Protein AF-A0A072UTV2-F1 (afdb_monomer_lite)

pLDDT: mean 81.54, std 12.25, range [53.31, 97.31]

InterPro domains:
  IPR027074 Integrator complex subunit 9 [PTHR46094] (1-89)
  IPR036866 Ribonuclease Z/Hydroxyacylglutathione hydrolase-like [G3DSA:3.60.15.10] (2-84)
  IPR036866 Ribonuclease Z/Hydroxyacylglutathione hydrolase-like [SSF56281] (3-46)

Sequence (90 aa):
MGIMGLPYLTRQKGFSAKIYVTEASARIGQLMMEDLVSMHAEFRQFYGPEESNFPPWLRQEELEILPSVLKEILVGKDGVELGGWMPLYR

Organism: Medicago truncatula (NCBI:txid3880)

Secondary structure (DSSP, 8-state):
--GGGHHHHHTSTT--------HHHHHHHHHHHHHHHHHHHHHHHHHS-SS-PPPGGGSHHHHHHS-HHHHHHHH-TTSSS-TT---S--

Foldseek 3Di:
DALQCVLVQCPDPPPDDDDDDDPVSVVVSVVVLVVVVVVVVVCCVPPNDPDPDDDPCLDPVNLVPDDPVVNCCQCNPVNPRRNPDDPRND

Structure (mmCIF, N/CA/C/O backbone):
data_AF-A0A072UTV2-F1
#
_entry.id   AF-A0A072UTV2-F1
#
loop_
_atom_site.group_PDB
_atom_site.id
_atom_site.type_symbol
_atom_site.label_atom_id
_atom_site.label_alt_id
_atom_site.label_comp_id
_atom_site.label_asym_id
_atom_site.label_entity_id
_atom_site.label_seq_id
_atom_site.pdbx_PDB_ins_code
_atom_site.Cartn_x
_atom_site.Cartn_y
_atom_site.Cartn_z
_atom_site.occupancy
_atom_site.B_iso_or_equiv
_atom_site.auth_seq_id
_atom_site.auth_comp_id
_atom_site.auth_asym_id
_atom_site.auth_atom_id
_atom_site.pdbx_PDB_model_num
ATOM 1 N N . MET A 1 1 ? -3.907 -3.890 -8.263 1.00 56.28 1 MET A N 1
ATOM 2 C CA . MET A 1 1 ? -2.996 -3.476 -7.173 1.00 56.28 1 MET A CA 1
ATOM 3 C C . MET A 1 1 ? -1.838 -2.705 -7.787 1.00 56.28 1 MET A C 1
ATOM 5 O O . MET A 1 1 ? -1.167 -3.260 -8.646 1.00 56.28 1 MET A O 1
ATOM 9 N N . GLY A 1 2 ? -1.667 -1.427 -7.436 1.00 80.00 2 GLY A N 1
ATOM 10 C CA . GLY A 1 2 ? -0.527 -0.609 -7.883 1.00 80.00 2 GLY A CA 1
ATOM 11 C C . GLY A 1 2 ? 0.701 -0.776 -6.980 1.00 80.00 2 GLY A C 1
ATOM 12 O O . GLY A 1 2 ? 0.648 -1.520 -6.002 1.00 80.00 2 GLY A O 1
ATOM 13 N N . ILE A 1 3 ? 1.787 -0.049 -7.270 1.00 89.50 3 ILE A N 1
ATOM 14 C CA . ILE A 1 3 ? 3.066 -0.125 -6.532 1.00 89.50 3 ILE A CA 1
ATOM 15 C C . ILE A 1 3 ? 2.926 0.152 -5.024 1.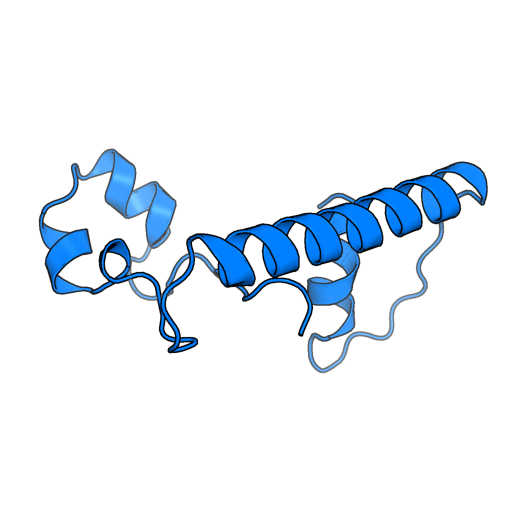00 89.50 3 ILE A C 1
ATOM 17 O O . ILE A 1 3 ? 3.610 -0.473 -4.223 1.00 89.50 3 ILE A O 1
ATOM 21 N N . MET A 1 4 ? 1.952 0.976 -4.624 1.00 89.38 4 MET A N 1
ATOM 22 C CA . MET A 1 4 ? 1.635 1.256 -3.215 1.00 89.38 4 MET A CA 1
ATOM 23 C C . MET A 1 4 ? 1.079 0.035 -2.461 1.00 89.38 4 MET A C 1
ATOM 25 O O . MET A 1 4 ? 1.159 -0.042 -1.240 1.00 89.38 4 MET A O 1
ATOM 29 N N . GLY A 1 5 ? 0.500 -0.940 -3.163 1.00 88.56 5 GLY A N 1
ATOM 30 C CA . GLY A 1 5 ? 0.029 -2.187 -2.556 1.00 88.56 5 GLY A CA 1
ATOM 31 C C . GLY A 1 5 ? 1.141 -3.220 -2.358 1.00 88.56 5 GLY A C 1
ATOM 32 O O . GLY A 1 5 ? 0.935 -4.227 -1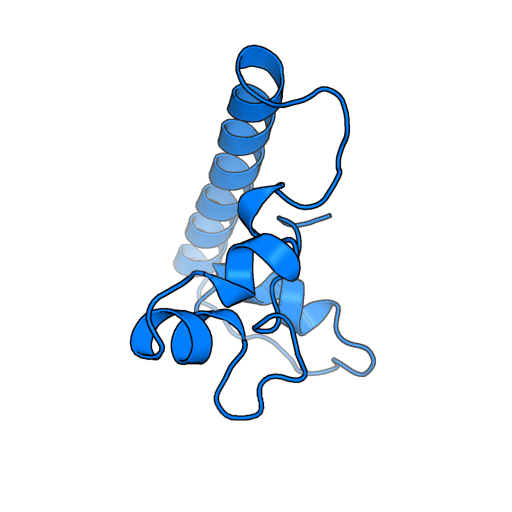.681 1.00 88.56 5 GLY A O 1
ATOM 33 N N . LEU A 1 6 ? 2.312 -2.994 -2.966 1.00 90.50 6 LEU A N 1
ATOM 34 C CA . LEU A 1 6 ? 3.377 -3.984 -3.053 1.00 90.50 6 LEU A CA 1
ATOM 35 C C . LEU A 1 6 ? 3.921 -4.404 -1.680 1.00 90.50 6 LEU A C 1
ATOM 37 O O . LEU A 1 6 ? 4.020 -5.611 -1.470 1.00 90.50 6 LEU A O 1
ATOM 41 N N . PRO A 1 7 ? 4.191 -3.493 -0.720 1.00 90.50 7 PRO A N 1
ATOM 42 C CA . PRO A 1 7 ? 4.670 -3.897 0.602 1.00 90.50 7 PRO A CA 1
ATOM 43 C C . PRO A 1 7 ? 3.697 -4.813 1.355 1.00 90.50 7 PRO A C 1
ATOM 45 O O . PRO A 1 7 ? 4.129 -5.662 2.128 1.00 90.50 7 PRO A O 1
ATOM 48 N N . TYR A 1 8 ? 2.386 -4.685 1.129 1.00 88.12 8 TYR A N 1
ATOM 49 C CA . TYR A 1 8 ? 1.399 -5.566 1.761 1.00 88.12 8 TYR A CA 1
ATOM 50 C C . TYR A 1 8 ? 1.412 -6.962 1.146 1.00 88.12 8 TYR A C 1
ATOM 52 O O . TYR A 1 8 ? 1.341 -7.947 1.874 1.00 88.12 8 TYR A O 1
ATOM 60 N N . LEU A 1 9 ? 1.553 -7.049 -0.179 1.00 87.19 9 LEU A N 1
ATOM 61 C CA . LEU A 1 9 ? 1.645 -8.321 -0.896 1.00 87.19 9 LEU A CA 1
ATOM 62 C C . LEU A 1 9 ? 2.936 -9.072 -0.549 1.00 87.19 9 LEU A C 1
ATOM 64 O O . LEU A 1 9 ? 2.893 -10.269 -0.282 1.00 87.19 9 LEU A O 1
ATOM 68 N N . THR A 1 10 ? 4.077 -8.378 -0.508 1.00 89.75 10 THR A N 1
ATOM 69 C CA . THR A 1 10 ? 5.385 -9.007 -0.258 1.00 89.75 10 THR A CA 1
ATOM 70 C C . THR A 1 10 ? 5.568 -9.480 1.181 1.00 89.75 10 THR A C 1
ATOM 72 O O . THR A 1 10 ? 6.357 -10.390 1.425 1.00 89.75 10 THR A O 1
ATOM 75 N N . ARG A 1 11 ? 4.833 -8.901 2.137 1.00 86.88 11 ARG A N 1
ATOM 76 C CA . ARG A 1 11 ? 4.830 -9.321 3.549 1.00 86.88 11 ARG A CA 1
ATOM 77 C C . ARG A 1 11 ? 3.921 -10.516 3.830 1.00 86.88 11 ARG A C 1
ATOM 79 O O . ARG A 1 11 ? 3.983 -11.070 4.928 1.00 86.88 11 ARG A O 1
ATOM 86 N N . GLN A 1 12 ? 3.076 -10.926 2.881 1.00 86.31 12 GLN A N 1
ATOM 87 C CA . GLN A 1 12 ? 2.252 -12.116 3.071 1.00 86.31 12 GLN A CA 1
ATOM 88 C C . GLN A 1 12 ? 3.129 -13.366 3.178 1.00 86.31 12 GLN A C 1
ATOM 90 O O . GLN A 1 12 ? 4.072 -13.571 2.409 1.00 86.31 12 GLN A O 1
ATOM 95 N N . LYS A 1 13 ? 2.799 -14.233 4.141 1.00 86.69 13 LYS A N 1
ATOM 96 C CA . LYS A 1 13 ? 3.489 -15.514 4.314 1.00 86.69 13 LYS A CA 1
ATOM 97 C C . LYS A 1 13 ? 3.388 -16.328 3.021 1.00 86.69 13 LYS A C 1
ATOM 99 O O . LYS A 1 13 ? 2.293 -16.568 2.526 1.00 86.69 13 LYS A O 1
ATOM 104 N N . GLY A 1 14 ? 4.534 -16.768 2.504 1.00 89.25 14 GLY A N 1
ATOM 105 C CA . GLY A 1 14 ? 4.612 -17.572 1.281 1.00 89.25 14 GLY A CA 1
ATOM 106 C C . GLY A 1 14 ? 4.782 -16.770 -0.012 1.00 89.25 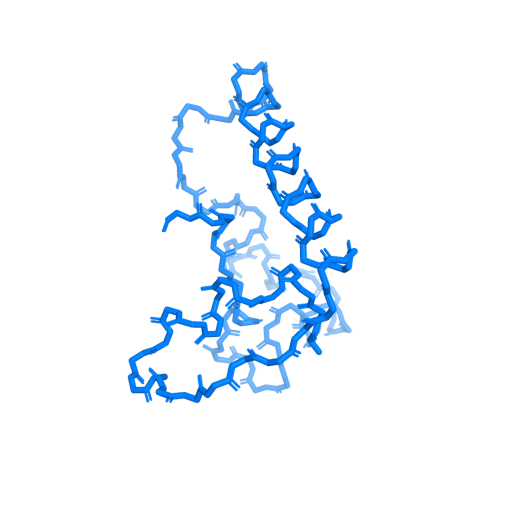14 GLY A C 1
ATOM 107 O O . GLY A 1 14 ? 4.901 -17.376 -1.079 1.00 89.25 14 GLY A O 1
ATOM 108 N N . PHE A 1 15 ? 4.859 -15.435 0.050 1.00 91.62 15 PHE A N 1
ATOM 109 C CA . PHE A 1 15 ? 5.222 -14.648 -1.123 1.00 91.62 15 PHE A CA 1
ATOM 110 C C . PHE A 1 15 ? 6.649 -14.991 -1.584 1.00 91.62 15 PHE A C 1
ATOM 112 O O . PHE A 1 15 ? 7.619 -14.817 -0.851 1.00 91.62 15 PHE A O 1
ATOM 119 N N . SER A 1 16 ? 6.773 -15.494 -2.813 1.00 93.56 16 SER A N 1
ATOM 120 C CA . SER A 1 16 ? 8.047 -15.922 -3.420 1.00 93.56 16 SER A CA 1
ATOM 121 C C . SER A 1 16 ? 8.168 -15.535 -4.900 1.00 93.56 16 SER A C 1
ATOM 123 O O . SER A 1 16 ? 9.102 -15.942 -5.592 1.00 93.56 16 SER A O 1
ATOM 125 N N . ALA A 1 17 ? 7.223 -14.738 -5.404 1.00 92.25 17 ALA A N 1
ATOM 126 C CA . ALA A 1 17 ? 7.176 -14.339 -6.802 1.00 92.25 17 ALA A CA 1
ATOM 127 C C . ALA A 1 17 ? 8.221 -13.259 -7.128 1.00 92.25 17 ALA A C 1
ATOM 129 O O . ALA A 1 17 ? 8.520 -12.383 -6.315 1.00 92.25 17 ALA A O 1
ATOM 130 N N . LYS A 1 18 ? 8.744 -13.290 -8.359 1.00 93.88 18 LYS A N 1
ATOM 131 C CA . LYS A 1 18 ? 9.600 -12.220 -8.890 1.00 93.88 18 LYS A CA 1
ATOM 132 C C . LYS A 1 18 ? 8.746 -11.028 -9.313 1.00 93.88 18 LYS A C 1
ATOM 134 O O . LYS A 1 18 ? 7.718 -11.201 -9.964 1.00 93.88 18 LYS A O 1
ATOM 139 N N . ILE A 1 19 ? 9.204 -9.826 -8.980 1.00 92.25 19 ILE A N 1
ATOM 140 C CA . ILE A 1 19 ? 8.543 -8.569 -9.337 1.00 92.25 19 ILE A CA 1
ATOM 141 C C . ILE A 1 19 ? 9.342 -7.914 -10.460 1.00 92.25 19 ILE A C 1
ATOM 143 O O . ILE A 1 19 ? 10.538 -7.672 -10.313 1.00 92.25 19 ILE A O 1
ATOM 147 N N . TYR A 1 20 ? 8.675 -7.628 -11.575 1.00 94.25 20 TYR A N 1
ATOM 148 C CA . TYR A 1 20 ? 9.259 -6.946 -12.725 1.00 94.25 20 TYR A CA 1
ATOM 149 C C . TYR A 1 20 ? 8.650 -5.553 -12.840 1.00 94.25 20 TYR A C 1
ATOM 151 O O . TYR A 1 20 ? 7.432 -5.404 -12.918 1.00 94.25 20 TYR A O 1
ATOM 159 N N . VAL A 1 21 ? 9.500 -4.532 -12.833 1.00 94.19 21 VAL A N 1
ATOM 160 C CA . VAL A 1 21 ? 9.107 -3.123 -12.893 1.00 94.19 21 VAL A CA 1
ATOM 161 C C . VAL A 1 21 ? 10.206 -2.342 -13.612 1.00 94.19 21 VAL A C 1
ATOM 163 O O . VAL A 1 21 ? 11.379 -2.706 -13.535 1.00 94.19 21 VAL A O 1
ATOM 166 N N . THR A 1 22 ? 9.839 -1.294 -14.348 1.00 96.75 22 THR A N 1
ATOM 167 C CA . THR A 1 22 ? 10.828 -0.403 -14.968 1.00 96.75 22 THR A CA 1
ATOM 168 C C . THR A 1 22 ? 11.521 0.433 -13.893 1.00 96.75 22 THR A C 1
ATOM 170 O O . THR A 1 22 ? 10.930 0.742 -12.857 1.00 96.75 22 THR A O 1
ATOM 173 N N . GLU A 1 23 ? 12.763 0.848 -14.139 1.00 97.25 23 GLU A N 1
ATOM 174 C CA . GLU A 1 23 ? 13.513 1.666 -13.179 1.00 97.25 23 GLU A CA 1
ATOM 175 C C . GLU A 1 23 ? 12.774 2.969 -12.829 1.00 97.25 23 GLU A C 1
ATOM 177 O O . GLU A 1 23 ? 12.672 3.331 -11.658 1.00 97.25 23 GLU A O 1
ATOM 182 N N . ALA A 1 24 ? 12.199 3.642 -13.832 1.00 97.31 24 ALA A N 1
ATOM 183 C CA . ALA A 1 24 ? 11.449 4.878 -13.629 1.00 97.31 24 ALA A CA 1
ATOM 184 C C . ALA A 1 24 ? 10.240 4.668 -12.703 1.00 97.31 24 ALA A C 1
ATOM 186 O O . ALA A 1 24 ? 10.052 5.422 -11.749 1.00 97.31 24 ALA A O 1
ATOM 187 N N . SER A 1 25 ? 9.448 3.615 -12.935 1.00 95.62 25 SER A N 1
ATOM 188 C CA . SER A 1 25 ? 8.297 3.302 -12.085 1.00 95.62 25 SER A CA 1
ATOM 189 C C . SER A 1 25 ? 8.715 2.893 -10.673 1.00 95.62 25 SER A C 1
ATOM 191 O O . SER A 1 25 ? 8.041 3.278 -9.721 1.00 95.62 25 SER A O 1
ATOM 193 N N . ALA A 1 26 ? 9.827 2.165 -10.520 1.00 95.00 26 ALA A N 1
ATOM 194 C CA . ALA A 1 26 ? 10.352 1.788 -9.210 1.00 95.00 26 ALA A CA 1
ATOM 195 C C . ALA A 1 26 ? 10.771 3.017 -8.390 1.00 95.00 26 ALA A C 1
ATOM 197 O O . ALA A 1 26 ? 10.346 3.155 -7.246 1.00 95.00 26 ALA A O 1
ATOM 198 N N . ARG A 1 27 ? 11.536 3.939 -8.992 1.00 96.88 27 ARG A N 1
ATOM 199 C CA . ARG A 1 27 ? 11.986 5.174 -8.328 1.00 96.88 27 ARG A CA 1
ATOM 200 C C . ARG A 1 27 ? 10.818 6.078 -7.942 1.00 96.88 27 ARG A C 1
ATOM 202 O O . ARG A 1 27 ? 10.768 6.556 -6.816 1.00 96.88 27 ARG A O 1
ATOM 209 N N . ILE A 1 28 ? 9.861 6.285 -8.849 1.00 96.75 28 ILE A N 1
ATOM 210 C CA . ILE A 1 28 ? 8.673 7.101 -8.556 1.00 96.75 28 ILE A CA 1
ATOM 211 C C . ILE A 1 28 ? 7.841 6.451 -7.448 1.00 96.75 28 ILE A C 1
ATOM 213 O O . ILE A 1 28 ? 7.453 7.127 -6.502 1.00 96.75 28 ILE A O 1
ATOM 217 N N . GLY A 1 29 ? 7.603 5.139 -7.525 1.00 94.94 29 GLY A N 1
ATOM 218 C CA . GLY A 1 29 ? 6.855 4.428 -6.491 1.00 94.94 29 GLY A CA 1
ATOM 219 C C . GLY A 1 29 ? 7.526 4.495 -5.124 1.00 94.94 29 GLY A C 1
ATOM 220 O O . GLY A 1 29 ? 6.837 4.688 -4.130 1.00 94.94 29 GLY A O 1
ATOM 221 N N . GLN A 1 30 ? 8.856 4.383 -5.070 1.00 94.69 30 GLN A N 1
ATOM 222 C CA . GLN A 1 30 ? 9.616 4.558 -3.835 1.00 94.69 30 GLN A CA 1
ATOM 223 C C . GLN A 1 30 ? 9.404 5.952 -3.237 1.00 94.69 30 GLN A C 1
ATOM 225 O O . GLN A 1 30 ? 9.002 6.040 -2.082 1.00 94.69 30 GLN A O 1
ATOM 230 N N . LEU A 1 31 ? 9.583 7.016 -4.028 1.00 96.88 31 LEU A N 1
ATOM 231 C CA . LEU A 1 31 ? 9.363 8.392 -3.568 1.00 96.88 31 LEU A CA 1
ATOM 232 C C . LEU A 1 31 ? 7.933 8.599 -3.053 1.00 96.88 31 LEU A C 1
ATOM 234 O O . LEU A 1 31 ? 7.743 9.190 -1.999 1.00 96.88 31 LEU A O 1
ATOM 238 N N . MET A 1 32 ? 6.929 8.063 -3.755 1.00 96.12 32 MET A N 1
ATOM 239 C CA . MET A 1 32 ? 5.531 8.140 -3.317 1.00 96.12 32 MET A CA 1
ATOM 240 C C . MET A 1 32 ? 5.288 7.409 -1.991 1.00 96.12 32 MET A C 1
ATOM 242 O O . MET A 1 32 ? 4.507 7.878 -1.167 1.00 96.12 32 MET A O 1
ATOM 246 N N . MET A 1 33 ? 5.920 6.250 -1.781 1.00 94.75 33 MET A N 1
ATOM 247 C CA . MET A 1 33 ? 5.798 5.495 -0.530 1.00 94.75 33 MET A CA 1
ATOM 248 C C . MET A 1 33 ? 6.488 6.210 0.635 1.00 94.75 33 MET A C 1
ATOM 250 O O . MET A 1 33 ? 5.916 6.270 1.722 1.00 94.75 33 MET A O 1
ATOM 254 N N . GLU A 1 34 ? 7.681 6.760 0.410 1.00 94.62 34 GLU A N 1
ATOM 255 C CA . GLU A 1 34 ? 8.438 7.525 1.409 1.00 94.62 34 GLU A CA 1
ATOM 256 C C . GLU A 1 34 ? 7.700 8.805 1.813 1.00 94.62 34 GLU A C 1
ATOM 258 O O . GLU A 1 34 ? 7.499 9.046 3.003 1.00 94.62 34 GLU A O 1
ATOM 263 N N . ASP A 1 35 ? 7.227 9.574 0.830 1.00 95.50 35 ASP A N 1
ATOM 264 C CA . ASP A 1 35 ? 6.467 10.805 1.053 1.00 95.50 35 ASP A CA 1
ATOM 265 C C . ASP A 1 35 ? 5.163 10.526 1.814 1.00 95.50 35 ASP A C 1
ATOM 267 O O . ASP A 1 35 ? 4.879 11.171 2.820 1.00 95.50 35 ASP A O 1
ATOM 271 N N . LEU A 1 36 ? 4.423 9.477 1.434 1.00 94.06 36 LEU A N 1
ATOM 272 C CA . LEU A 1 36 ? 3.199 9.078 2.134 1.00 94.06 36 LEU A CA 1
ATOM 273 C C . LEU A 1 36 ? 3.450 8.749 3.615 1.00 94.06 36 LEU A C 1
ATOM 275 O O . LEU A 1 36 ? 2.652 9.131 4.474 1.00 94.06 36 LEU A O 1
ATOM 279 N N . VAL A 1 37 ? 4.538 8.037 3.927 1.00 91.75 37 VAL A N 1
ATOM 280 C CA . VAL A 1 37 ? 4.908 7.716 5.316 1.00 91.75 37 VAL A CA 1
ATOM 281 C C . VAL A 1 37 ? 5.339 8.968 6.071 1.00 91.75 37 VAL A C 1
ATOM 283 O O . VAL A 1 37 ? 4.895 9.155 7.205 1.00 91.75 37 VAL A O 1
ATOM 286 N N . SER A 1 38 ? 6.143 9.836 5.452 1.00 93.81 38 SER A N 1
ATOM 287 C CA . SER A 1 38 ? 6.602 11.087 6.064 1.00 93.81 38 SER A CA 1
ATOM 288 C C . SER A 1 38 ? 5.429 12.011 6.383 1.00 93.81 38 SER A C 1
ATOM 290 O O . SER A 1 38 ? 5.240 12.397 7.535 1.00 93.81 38 SER A O 1
ATOM 292 N N . MET A 1 39 ? 4.568 12.279 5.397 1.00 93.81 39 MET A N 1
ATOM 293 C CA . MET A 1 39 ? 3.378 13.111 5.576 1.00 93.81 39 MET A CA 1
ATOM 294 C C . MET A 1 39 ? 2.445 12.545 6.650 1.00 93.81 39 MET A C 1
ATOM 296 O O . MET A 1 39 ? 1.898 13.293 7.461 1.00 93.81 39 MET A O 1
ATOM 300 N N . HIS A 1 40 ? 2.256 11.221 6.688 1.00 88.94 40 HIS A N 1
ATOM 301 C CA . HIS A 1 40 ? 1.435 10.598 7.722 1.00 88.94 40 HIS A CA 1
ATOM 302 C C . HIS A 1 40 ? 2.060 10.726 9.117 1.00 88.94 40 HIS A C 1
ATOM 304 O O . HIS A 1 40 ? 1.335 10.963 10.085 1.00 88.94 40 HIS A O 1
ATOM 310 N N . ALA A 1 41 ? 3.382 10.581 9.233 1.00 88.19 41 ALA A N 1
ATOM 311 C CA . ALA A 1 41 ? 4.098 10.740 10.494 1.00 88.19 41 ALA A CA 1
ATOM 312 C C . ALA A 1 41 ? 3.988 12.176 11.025 1.00 88.19 41 ALA A C 1
ATOM 314 O O . ALA A 1 41 ? 3.628 12.361 12.187 1.00 88.19 41 ALA A O 1
ATOM 315 N N . GLU A 1 42 ? 4.198 13.178 10.167 1.00 92.12 42 GLU A N 1
ATOM 316 C CA . GLU A 1 42 ? 4.002 14.592 10.508 1.00 92.12 42 GLU A CA 1
ATOM 317 C C . GLU A 1 42 ? 2.559 14.855 10.944 1.00 92.12 42 GLU A C 1
ATOM 319 O O . GLU A 1 42 ? 2.314 15.408 12.017 1.00 92.12 42 GLU A O 1
ATOM 324 N N . PHE A 1 43 ? 1.580 14.385 10.166 1.00 88.31 43 PHE A N 1
ATOM 325 C CA . PHE A 1 43 ? 0.174 14.531 10.525 1.00 88.31 43 PHE A CA 1
ATOM 326 C C . PHE A 1 43 ? -0.128 13.912 11.894 1.00 88.31 43 PHE A C 1
ATOM 328 O O . PHE A 1 43 ? -0.804 14.532 12.714 1.00 88.31 43 PHE A O 1
ATOM 335 N N . ARG A 1 44 ? 0.392 12.712 12.179 1.00 84.62 44 ARG A N 1
ATOM 336 C CA . ARG A 1 44 ? 0.197 12.077 13.487 1.00 84.62 44 ARG A CA 1
ATOM 337 C C . ARG A 1 44 ? 0.880 12.832 14.617 1.00 84.62 44 ARG A C 1
ATOM 339 O O . ARG A 1 44 ? 0.310 12.879 15.698 1.00 84.62 44 ARG A O 1
ATOM 346 N N . GLN A 1 45 ? 2.051 13.412 14.378 1.00 86.19 45 GLN A N 1
ATOM 347 C CA . GLN A 1 45 ? 2.777 14.182 15.382 1.00 86.19 45 GLN A CA 1
ATOM 348 C C . GLN A 1 45 ? 2.019 15.448 15.800 1.00 86.19 45 GLN A C 1
ATOM 350 O O . GLN A 1 45 ? 2.012 15.785 16.980 1.00 86.19 45 GLN A O 1
ATOM 355 N N . PHE A 1 46 ? 1.390 16.148 14.851 1.00 88.50 46 PHE A N 1
ATOM 356 C CA . PHE A 1 46 ? 0.719 17.424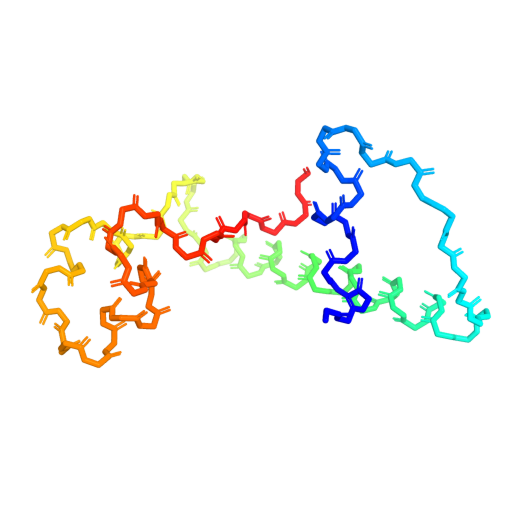 15.127 1.00 88.50 46 PHE A CA 1
ATOM 357 C C . PHE A 1 46 ? -0.780 17.295 15.419 1.00 88.50 46 PHE A C 1
ATOM 359 O O . PHE A 1 46 ? -1.321 18.093 16.182 1.00 88.50 46 PHE A O 1
ATOM 366 N N . TYR A 1 47 ? -1.455 16.315 14.813 1.00 85.88 47 TYR A N 1
ATOM 367 C CA . TYR A 1 47 ? -2.918 16.186 14.838 1.00 85.88 47 TYR A CA 1
ATOM 368 C C . TYR A 1 47 ? -3.413 14.798 15.259 1.00 85.88 47 TYR A C 1
ATOM 370 O O . TYR A 1 47 ? -4.617 14.597 15.427 1.00 85.88 47 TYR A O 1
ATOM 378 N N . GLY A 1 48 ? -2.519 13.817 15.379 1.00 77.50 48 GLY A N 1
ATOM 379 C CA . GLY A 1 48 ? -2.887 12.443 15.694 1.00 77.50 48 GLY A CA 1
ATOM 380 C C . GLY A 1 48 ? -3.037 12.193 17.195 1.00 77.50 48 GLY A C 1
ATOM 381 O O . GLY A 1 48 ? -2.408 12.867 18.007 1.00 77.50 48 GLY A O 1
ATOM 382 N N . PRO A 1 49 ? -3.828 11.180 17.586 1.00 75.06 49 PRO A N 1
ATOM 383 C CA . PRO A 1 49 ? -3.846 10.719 18.967 1.00 75.06 49 PRO A CA 1
ATOM 384 C C . PRO A 1 49 ? -2.497 10.080 19.330 1.00 75.06 49 PRO A C 1
ATOM 386 O O . PRO A 1 49 ? -1.889 9.409 18.485 1.00 75.06 49 PRO A O 1
ATOM 389 N N . GLU A 1 50 ? -2.069 10.247 20.586 1.00 68.75 50 GLU A N 1
ATOM 390 C CA . GLU A 1 50 ? -0.821 9.670 21.118 1.00 68.75 50 GLU A CA 1
ATOM 391 C C . GLU A 1 50 ? -0.799 8.135 21.005 1.00 68.75 50 GLU A C 1
ATOM 393 O O . GLU A 1 50 ? 0.246 7.529 20.770 1.00 68.75 50 GLU A O 1
ATOM 398 N N . GLU A 1 51 ? -1.966 7.491 21.091 1.00 68.69 51 GLU A N 1
ATOM 399 C CA . GLU A 1 51 ? -2.092 6.039 20.993 1.00 68.69 51 GLU A CA 1
ATOM 400 C C . GLU A 1 51 ? -2.285 5.550 19.548 1.00 68.69 51 GLU A C 1
ATOM 402 O O . GLU A 1 51 ? -3.086 6.071 18.762 1.00 68.69 51 GLU A O 1
ATOM 407 N N . SER A 1 52 ? -1.588 4.468 19.187 1.00 62.00 52 SER A N 1
ATOM 408 C CA . SER A 1 52 ? -1.670 3.844 17.857 1.00 62.00 52 SER A CA 1
ATOM 409 C C . SER A 1 52 ? -2.839 2.856 17.720 1.00 62.00 52 SER A C 1
ATOM 411 O O . SER A 1 52 ? -2.698 1.780 17.141 1.00 62.00 52 SER A O 1
ATOM 413 N N . ASN A 1 53 ? -3.990 3.201 18.285 1.00 64.56 53 ASN A N 1
ATOM 414 C CA . ASN A 1 53 ? -5.173 2.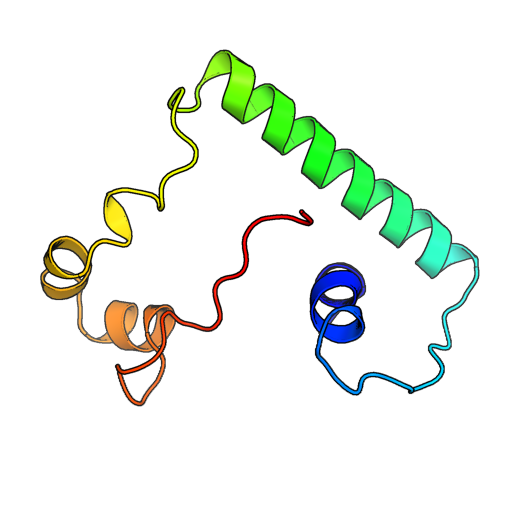352 18.233 1.00 64.56 53 ASN A CA 1
ATOM 415 C C . ASN A 1 53 ? -5.918 2.523 16.905 1.00 64.56 53 ASN A C 1
ATOM 417 O O . ASN A 1 53 ? -5.734 3.519 16.195 1.00 64.56 53 ASN A O 1
ATOM 421 N N . PHE A 1 54 ? -6.743 1.530 16.554 1.00 67.06 54 PHE A N 1
ATOM 422 C CA . PHE A 1 54 ? -7.655 1.654 15.420 1.00 67.06 54 PHE A CA 1
ATOM 423 C C . PHE A 1 54 ? -8.479 2.939 15.567 1.00 67.06 54 PHE A C 1
ATOM 425 O O . PHE A 1 54 ? -8.886 3.273 16.687 1.00 67.06 54 PHE A O 1
ATOM 432 N N . PRO A 1 55 ? -8.719 3.666 14.463 1.00 72.69 55 PRO A N 1
ATOM 433 C CA . PRO A 1 55 ? -9.560 4.846 14.495 1.00 72.69 55 PRO A CA 1
ATOM 434 C C . PRO A 1 55 ? -10.890 4.540 15.199 1.00 72.69 55 PRO A C 1
ATOM 436 O O . PRO A 1 55 ? -11.491 3.508 14.900 1.00 72.69 55 PRO A O 1
ATOM 439 N N . PRO A 1 56 ? -11.379 5.402 16.110 1.00 73.56 56 PRO A N 1
ATOM 440 C CA . PRO A 1 56 ? -12.613 5.138 16.849 1.00 73.56 56 PRO A CA 1
ATOM 441 C C . PRO A 1 56 ? -13.818 4.846 15.947 1.00 73.56 56 PRO A C 1
ATOM 443 O O . PRO A 1 56 ? -14.649 4.025 16.302 1.00 73.56 56 PRO A O 1
ATOM 446 N N . TRP A 1 57 ? -13.861 5.442 14.752 1.00 72.38 57 TRP A N 1
ATOM 447 C CA . TRP A 1 57 ? -14.912 5.223 13.754 1.00 72.38 57 TRP A CA 1
ATOM 448 C C . TRP A 1 57 ? -14.875 3.838 13.079 1.00 72.38 57 TRP A C 1
ATOM 450 O O . TRP A 1 57 ? -15.837 3.463 12.419 1.00 72.38 57 TRP A O 1
ATOM 460 N N . LEU A 1 58 ? -13.787 3.070 13.231 1.00 71.75 58 LEU A N 1
ATOM 461 C CA . LEU A 1 58 ? -13.687 1.668 12.793 1.00 71.75 58 LEU A CA 1
ATOM 462 C C . LEU A 1 58 ? -14.124 0.671 13.877 1.00 71.75 58 LEU A C 1
ATOM 464 O O . LEU A 1 58 ? -14.000 -0.538 13.680 1.00 71.75 58 LEU A O 1
ATOM 468 N N . ARG A 1 59 ? -14.611 1.147 15.028 1.00 75.56 59 ARG A N 1
ATOM 469 C CA . ARG A 1 59 ? -15.190 0.276 16.055 1.00 75.56 59 ARG A CA 1
ATOM 470 C C . ARG A 1 59 ? -16.496 -0.334 15.558 1.00 75.56 59 ARG A C 1
ATOM 472 O O . ARG A 1 59 ? -17.244 0.298 14.815 1.00 75.56 59 ARG A O 1
ATOM 479 N N . GLN A 1 60 ? -16.770 -1.564 15.979 1.00 71.56 60 GLN A N 1
ATOM 480 C CA . GLN A 1 60 ? -17.926 -2.325 15.514 1.00 71.56 60 GLN A CA 1
ATOM 481 C C . GLN A 1 60 ? -19.247 -1.594 15.794 1.00 71.56 60 GLN A C 1
ATOM 483 O O . GLN A 1 60 ? -20.125 -1.581 14.936 1.00 71.56 60 GLN A O 1
ATOM 488 N N . GLU A 1 61 ? -19.346 -0.907 16.933 1.00 76.25 61 GLU A N 1
ATOM 489 C CA . GLU A 1 61 ? -20.531 -0.136 17.311 1.00 76.25 61 GLU A CA 1
ATOM 490 C C . GLU A 1 61 ? -20.789 1.044 16.356 1.00 76.25 61 GLU A C 1
ATOM 492 O O . GLU A 1 61 ? -21.931 1.320 16.002 1.00 76.25 61 GLU A O 1
ATOM 497 N N . GLU A 1 62 ? -19.733 1.713 15.885 1.00 77.44 62 GLU A N 1
ATOM 498 C CA . GLU A 1 62 ? -19.827 2.822 14.922 1.00 77.44 62 GLU A CA 1
ATOM 499 C C . GLU A 1 62 ? -20.179 2.309 13.517 1.00 77.44 62 GLU A C 1
ATOM 501 O O . GLU A 1 62 ? -20.986 2.905 12.798 1.00 77.44 62 GLU A O 1
ATOM 506 N N . LEU A 1 63 ? -19.629 1.149 13.135 1.00 77.19 63 LEU A N 1
ATOM 507 C CA . LEU A 1 63 ? -19.926 0.495 11.859 1.00 77.19 63 LEU A CA 1
ATOM 508 C C . LEU A 1 63 ? -21.391 0.049 11.764 1.00 77.19 63 LEU A C 1
ATOM 510 O O . LEU A 1 63 ? -21.958 0.040 10.671 1.00 77.19 63 LEU A O 1
ATOM 514 N N . GLU A 1 64 ? -22.033 -0.289 12.885 1.00 76.50 64 GLU A N 1
ATOM 515 C CA . GLU A 1 64 ? -23.445 -0.676 12.925 1.00 76.50 64 GLU A CA 1
ATOM 516 C C . GLU A 1 64 ? -24.412 0.478 12.610 1.00 76.50 64 GLU A C 1
ATOM 518 O O . GLU A 1 64 ? -25.525 0.227 12.139 1.00 76.50 64 GLU A O 1
ATOM 523 N N . ILE A 1 65 ? -23.981 1.728 12.775 1.00 84.12 65 ILE A N 1
ATOM 524 C CA . ILE A 1 65 ? -24.796 2.929 12.530 1.00 84.12 65 ILE A CA 1
ATOM 525 C C . ILE A 1 65 ? -24.747 3.346 11.049 1.00 84.12 65 ILE A C 1
ATOM 527 O O . ILE A 1 65 ? -25.629 4.054 10.557 1.00 84.12 65 ILE A O 1
ATOM 531 N N . LEU A 1 66 ? -23.736 2.890 10.305 1.00 81.69 66 LEU A N 1
ATOM 532 C CA . LEU A 1 66 ? -23.537 3.294 8.917 1.00 81.69 66 LEU A CA 1
ATOM 533 C C . LEU A 1 66 ? -24.655 2.788 7.983 1.00 81.69 66 LEU A C 1
ATOM 535 O O . LEU A 1 66 ? -25.192 1.696 8.172 1.00 81.69 66 LEU A O 1
ATOM 539 N N . PRO A 1 67 ? -24.983 3.530 6.913 1.00 86.12 67 PRO A N 1
ATOM 540 C CA . PRO A 1 67 ? -25.813 3.031 5.820 1.00 86.12 67 PRO A CA 1
ATOM 541 C C . PRO A 1 67 ? -25.311 1.685 5.275 1.00 86.12 67 PRO A C 1
ATOM 543 O O . PRO A 1 67 ? -24.103 1.485 5.138 1.00 86.12 67 PRO A O 1
ATOM 546 N N . SER A 1 68 ? -26.226 0.787 4.895 1.00 80.44 68 SER A N 1
ATOM 547 C CA . SER A 1 68 ? -25.901 -0.566 4.399 1.00 80.44 68 SER A CA 1
ATOM 548 C C . SER A 1 68 ? -24.875 -0.569 3.260 1.00 80.44 68 SER A C 1
ATOM 550 O O . SER A 1 68 ? -23.942 -1.365 3.278 1.00 80.44 68 SER A O 1
ATOM 552 N N . VAL A 1 69 ? -24.987 0.386 2.334 1.00 82.25 69 VAL A N 1
ATOM 553 C CA . VAL A 1 69 ? -24.042 0.576 1.221 1.00 82.25 69 VAL A CA 1
ATOM 554 C C . VAL A 1 69 ? -22.615 0.829 1.717 1.00 82.25 69 VAL A C 1
ATOM 556 O O . VAL A 1 69 ? -21.663 0.301 1.156 1.00 82.25 69 VAL A O 1
ATOM 559 N N . LEU A 1 70 ? -22.446 1.617 2.783 1.00 79.62 70 LEU A N 1
ATOM 560 C CA . LEU A 1 70 ? -21.126 1.903 3.349 1.00 79.62 70 LEU A CA 1
ATOM 561 C C . LEU A 1 70 ? -20.589 0.719 4.157 1.00 79.62 70 LEU A C 1
ATOM 563 O O . LEU A 1 70 ? -19.390 0.456 4.110 1.00 79.62 70 LEU A O 1
ATOM 567 N N . LYS A 1 71 ? -21.459 -0.038 4.837 1.00 76.62 71 LYS A N 1
ATOM 568 C CA . LYS A 1 71 ? -21.051 -1.260 5.547 1.00 76.62 71 LYS A CA 1
ATOM 569 C C . LYS A 1 71 ? -20.477 -2.309 4.598 1.00 76.62 71 LYS A C 1
ATOM 571 O O . LYS A 1 71 ? -19.410 -2.845 4.875 1.00 76.62 71 LYS A O 1
ATOM 576 N N . GLU A 1 72 ? -21.135 -2.556 3.466 1.00 74.88 72 GLU A N 1
ATOM 577 C CA . GLU A 1 72 ? -20.644 -3.505 2.455 1.00 74.88 72 GLU A CA 1
ATOM 578 C C . GLU A 1 72 ? -19.277 -3.098 1.886 1.00 74.88 72 GLU A C 1
ATOM 580 O O . GLU A 1 72 ? -18.439 -3.955 1.612 1.00 74.88 72 GLU A O 1
ATOM 585 N N . ILE A 1 73 ? -19.025 -1.793 1.737 1.00 73.94 73 ILE A N 1
ATOM 586 C CA . ILE A 1 73 ? -17.734 -1.272 1.263 1.00 73.94 73 ILE A CA 1
ATOM 587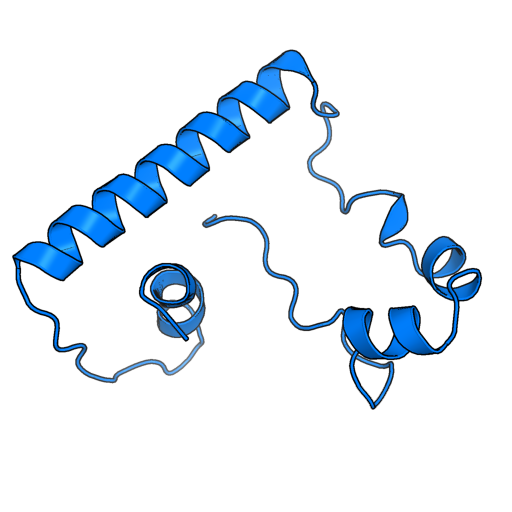 C C . ILE A 1 73 ? -16.638 -1.455 2.323 1.00 73.94 73 ILE A C 1
ATOM 589 O O . ILE A 1 73 ? -15.508 -1.798 1.982 1.00 73.94 73 ILE A O 1
ATOM 593 N N . LEU A 1 74 ? -16.953 -1.214 3.598 1.00 71.00 74 LEU A N 1
ATOM 594 C CA . LEU A 1 74 ? -15.968 -1.202 4.685 1.00 71.00 74 LEU A CA 1
ATOM 595 C C . LEU A 1 74 ? -15.633 -2.594 5.233 1.00 71.00 74 LEU A C 1
ATOM 597 O O . LEU A 1 74 ? -14.488 -2.823 5.622 1.00 71.00 74 LEU A O 1
ATOM 601 N N . VAL A 1 75 ? -16.616 -3.497 5.275 1.00 69.50 75 VAL A N 1
ATOM 602 C CA . VAL A 1 75 ? -16.517 -4.839 5.885 1.00 69.50 75 VAL A CA 1
ATOM 603 C C . VAL A 1 75 ? -16.532 -5.954 4.822 1.00 69.50 75 VAL A C 1
ATOM 605 O O . VAL A 1 75 ? -16.360 -7.134 5.114 1.00 69.50 75 VAL A O 1
ATOM 608 N N . GLY A 1 76 ? -16.710 -5.597 3.548 1.00 66.50 76 GLY A N 1
ATOM 609 C CA . GLY A 1 76 ? -16.868 -6.563 2.465 1.00 66.50 76 GLY A CA 1
ATOM 610 C C . GLY A 1 76 ? -18.236 -7.253 2.484 1.00 66.50 76 GLY A C 1
ATOM 611 O O . GLY A 1 76 ? -19.029 -7.106 3.414 1.00 66.50 76 GLY A O 1
ATOM 612 N N . LYS A 1 77 ? -18.522 -8.024 1.427 1.00 59.22 77 LYS A N 1
ATOM 613 C CA . LYS A 1 77 ? -19.835 -8.662 1.206 1.00 59.22 77 LYS A CA 1
ATOM 614 C C . LYS A 1 77 ? -20.262 -9.633 2.310 1.00 59.22 77 LYS A C 1
ATOM 616 O O . LYS A 1 77 ? -21.458 -9.826 2.494 1.00 59.22 77 LYS A O 1
ATOM 621 N N . ASP A 1 78 ? -19.302 -10.201 3.036 1.00 56.84 78 ASP A N 1
ATOM 622 C CA . ASP A 1 78 ? -19.563 -11.238 4.035 1.00 56.84 78 ASP A CA 1
ATOM 623 C C . ASP A 1 78 ? -19.525 -10.710 5.478 1.00 56.84 78 ASP A C 1
ATOM 625 O O . ASP A 1 78 ? -19.846 -11.452 6.398 1.00 56.84 78 ASP A O 1
ATOM 629 N N . GLY A 1 79 ? -19.168 -9.438 5.711 1.00 53.94 79 GLY A N 1
ATOM 630 C CA . GLY A 1 79 ? -19.295 -8.791 7.026 1.00 53.94 79 GLY A CA 1
ATOM 631 C C . GLY A 1 79 ? -18.367 -9.307 8.141 1.00 53.94 79 GLY A C 1
ATOM 632 O O . GLY A 1 79 ? -18.482 -8.849 9.275 1.00 53.94 79 GLY A O 1
ATOM 633 N N . VAL A 1 80 ? -17.465 -10.252 7.849 1.00 53.31 80 VAL A N 1
ATOM 634 C CA . VAL A 1 80 ? -16.621 -10.941 8.851 1.00 53.31 80 VAL A CA 1
ATOM 635 C C . VAL A 1 80 ? -15.186 -10.399 8.904 1.00 53.31 80 VAL A C 1
ATOM 637 O O . VAL A 1 80 ? -14.509 -10.551 9.919 1.00 53.31 80 VAL A O 1
ATOM 640 N N . GLU A 1 81 ? -14.712 -9.716 7.861 1.00 57.75 81 GLU A N 1
ATOM 641 C CA . GLU A 1 81 ? -13.345 -9.193 7.802 1.00 57.75 81 GLU A CA 1
ATOM 642 C C . GLU A 1 81 ? -13.383 -7.667 7.709 1.00 57.75 81 GLU A C 1
ATOM 644 O O . GLU A 1 81 ? -14.100 -7.113 6.884 1.00 57.75 81 GLU A O 1
ATOM 649 N N . LEU A 1 82 ? -12.612 -6.957 8.538 1.00 58.88 82 LEU A N 1
ATOM 650 C CA . LEU A 1 82 ? -12.384 -5.512 8.407 1.00 58.88 82 LEU A CA 1
ATOM 651 C C . LEU A 1 82 ? -11.698 -5.218 7.062 1.00 58.88 82 LEU A C 1
ATOM 653 O O . LEU A 1 82 ? -10.500 -4.976 7.066 1.00 58.88 82 LEU A O 1
ATOM 657 N N . GLY A 1 83 ? -12.394 -5.299 5.923 1.00 60.12 83 GLY A N 1
ATOM 658 C CA . GLY A 1 83 ? -11.987 -4.878 4.572 1.00 60.12 83 GLY A CA 1
ATOM 659 C C . GLY A 1 83 ? -10.560 -5.215 4.103 1.00 60.12 83 GLY A C 1
ATOM 660 O O . GLY A 1 83 ? -10.087 -4.612 3.143 1.00 60.12 83 GLY A O 1
ATOM 661 N N . GLY A 1 84 ? -9.833 -6.104 4.789 1.00 66.25 84 GLY A N 1
ATOM 662 C CA . GLY A 1 84 ? -8.377 -6.209 4.699 1.00 66.25 84 GLY A CA 1
ATOM 663 C C . GLY A 1 84 ? -7.605 -4.914 5.016 1.00 66.25 84 GLY A C 1
ATOM 664 O O . GLY A 1 84 ? -6.523 -4.725 4.459 1.00 66.25 84 GLY A O 1
ATOM 665 N N . TRP A 1 85 ? -8.126 -4.001 5.851 1.00 73.75 85 TRP A N 1
ATOM 666 C CA . TRP A 1 85 ? -7.445 -2.745 6.195 1.00 73.75 85 TRP A CA 1
ATOM 667 C C . TRP A 1 85 ? -6.113 -3.028 6.900 1.00 73.75 85 TRP A C 1
ATOM 669 O O . TRP A 1 85 ? -6.072 -3.574 8.002 1.00 73.75 85 TRP A O 1
ATOM 679 N N . MET A 1 86 ? -5.014 -2.623 6.268 1.00 75.62 86 MET A N 1
ATOM 680 C CA . MET A 1 86 ? -3.663 -2.771 6.807 1.00 75.62 86 MET A CA 1
ATOM 681 C C . MET A 1 86 ? -3.156 -1.417 7.317 1.00 75.62 86 MET A C 1
ATOM 683 O O . MET A 1 86 ? -3.412 -0.394 6.674 1.00 75.62 86 MET A O 1
ATOM 687 N N . PRO A 1 87 ? -2.420 -1.374 8.442 1.00 78.50 87 PRO A N 1
ATOM 688 C CA . PRO A 1 87 ? -1.755 -0.149 8.866 1.00 78.50 87 PRO A CA 1
ATOM 689 C C . PRO A 1 87 ? -0.746 0.290 7.802 1.00 78.50 87 PRO A C 1
ATOM 691 O O . PRO A 1 87 ? -0.141 -0.556 7.141 1.00 78.50 87 PRO A O 1
ATOM 694 N N . LEU A 1 88 ? -0.533 1.602 7.677 1.00 84.25 88 LEU A N 1
ATOM 695 C CA . LEU A 1 88 ? 0.475 2.151 6.771 1.00 84.25 88 LEU A CA 1
ATOM 696 C C . LEU A 1 88 ? 1.842 1.508 7.055 1.00 84.25 88 LEU A C 1
ATOM 698 O O . LEU A 1 88 ? 2.222 1.434 8.221 1.00 84.25 88 LEU A O 1
ATOM 702 N N . TYR A 1 89 ? 2.516 1.031 5.998 1.00 73.38 89 TYR A N 1
ATOM 703 C CA . TYR A 1 89 ? 3.795 0.300 5.968 1.00 73.38 89 TYR A CA 1
ATOM 704 C C . TYR A 1 89 ? 4.568 0.281 7.308 1.00 73.38 89 TYR A C 1
ATOM 706 O O . TYR A 1 89 ? 5.487 1.067 7.507 1.00 73.38 89 TYR A O 1
ATOM 714 N N . ARG A 1 90 ? 4.195 -0.606 8.241 1.00 61.75 90 ARG A N 1
ATOM 715 C CA . ARG A 1 90 ? 5.005 -0.905 9.439 1.00 61.75 90 ARG A CA 1
ATOM 716 C C . ARG A 1 90 ? 5.981 -2.010 9.115 1.00 61.75 90 ARG A C 1
ATOM 718 O O . ARG A 1 90 ? 5.518 -3.166 9.049 1.00 61.75 90 ARG A O 1
#

Radius of gyration: 16.48 Å; chains: 1; bounding box: 39×35×36 Å